Protein AF-A0A359EIB6-F1 (afdb_monomer)

Solvent-accessible surface area (backbone atoms only — not comparable to full-atom values): 4467 Å² total; per-residue (Å²): 131,67,64,70,61,26,54,51,43,28,50,49,54,48,40,54,21,32,51,74,21,74,59,34,43,55,48,14,28,53,49,46,67,66,55,70,77,68,60,97,84,52,52,69,49,50,52,52,18,52,54,48,45,36,57,49,31,68,75,39,38,90,46,59,57,71,59,60,28,59,76,62,78,49,53,75,78,71,61,110

Mean predicted aligned error: 5.01 Å

Sequence (80 aa):
MNKDRYDEYLKNYIREALIYGDKDIGQAANYLMSQRTPRFFAKQEQKEALRRAQKVFTSYQDRPLWFVLKCFDLTENDLK

Foldseek 3Di:
DPPVVLLVLLVVLQLVLCLQQVNQLLSSLVVLVPDDQDDPPDDPSNNVSSVVNNVVSVVCNVPHSVVVCVVSVHDVVSND

Structure (mmCIF, N/CA/C/O backbone):
data_AF-A0A359EIB6-F1
#
_entry.id   AF-A0A359EIB6-F1
#
loop_
_atom_site.group_PDB
_atom_site.id
_atom_site.type_symbol
_atom_site.label_atom_id
_atom_site.label_alt_id
_atom_site.label_comp_id
_atom_site.label_asym_id
_atom_site.label_entity_id
_atom_site.label_seq_id
_atom_site.pdbx_PDB_ins_code
_atom_site.Cartn_x
_atom_site.Cartn_y
_atom_site.Cartn_z
_atom_site.occupancy
_atom_site.B_iso_or_equiv
_atom_site.auth_seq_id
_atom_site.auth_comp_id
_atom_site.auth_asym_id
_atom_site.auth_atom_id
_atom_site.pdbx_PDB_model_num
ATOM 1 N N . MET A 1 1 ? 15.616 -9.886 -10.673 1.00 57.12 1 MET A N 1
ATOM 2 C CA . MET A 1 1 ? 14.725 -8.938 -9.976 1.00 57.12 1 MET A CA 1
ATOM 3 C C . MET A 1 1 ? 15.581 -8.149 -9.004 1.00 57.12 1 MET A C 1
ATOM 5 O O . MET A 1 1 ? 16.234 -8.768 -8.173 1.00 57.12 1 MET A O 1
ATOM 9 N N . ASN A 1 2 ? 15.679 -6.829 -9.168 1.00 72.06 2 ASN A N 1
ATOM 10 C CA . ASN A 1 2 ? 16.442 -6.004 -8.230 1.00 72.06 2 ASN A CA 1
ATOM 11 C C . ASN A 1 2 ? 15.576 -5.781 -6.977 1.00 72.06 2 ASN A C 1
ATOM 13 O O . ASN A 1 2 ? 14.569 -5.076 -7.048 1.00 72.06 2 ASN A O 1
ATOM 17 N N . LYS A 1 3 ? 15.923 -6.465 -5.880 1.00 71.31 3 LYS A N 1
ATOM 18 C CA . LYS A 1 3 ? 15.113 -6.540 -4.656 1.00 71.31 3 LYS A CA 1
ATOM 19 C C . LYS A 1 3 ? 14.886 -5.160 -4.035 1.00 71.31 3 LYS A C 1
ATOM 21 O O . LYS A 1 3 ? 13.751 -4.831 -3.710 1.00 71.31 3 LYS A O 1
ATOM 26 N N . ASP A 1 4 ? 15.924 -4.330 -4.020 1.00 79.81 4 ASP A N 1
ATOM 27 C CA . ASP A 1 4 ? 15.885 -2.997 -3.416 1.00 79.81 4 ASP A CA 1
ATOM 28 C C . ASP A 1 4 ? 14.886 -2.085 -4.137 1.00 79.81 4 ASP A C 1
ATOM 30 O O . ASP A 1 4 ? 14.088 -1.394 -3.511 1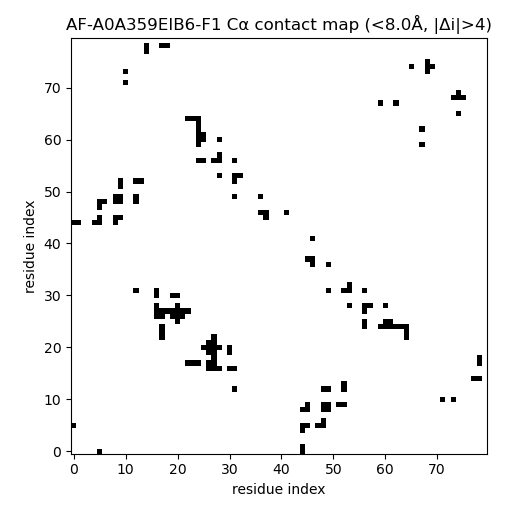.00 79.81 4 ASP A O 1
ATOM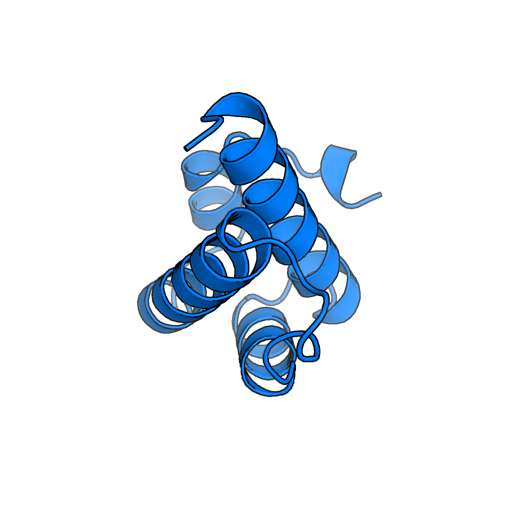 34 N N . ARG A 1 5 ? 14.848 -2.158 -5.475 1.00 83.69 5 ARG A N 1
ATOM 35 C CA . ARG A 1 5 ? 13.890 -1.390 -6.285 1.00 83.69 5 ARG A CA 1
ATOM 36 C C . ARG A 1 5 ? 12.451 -1.857 -6.104 1.00 83.69 5 ARG A C 1
ATOM 38 O O . ARG A 1 5 ? 11.538 -1.040 -6.131 1.00 83.69 5 ARG A O 1
ATOM 45 N N . TYR A 1 6 ? 12.233 -3.162 -5.972 1.00 86.75 6 TYR A N 1
ATOM 46 C CA . TYR A 1 6 ? 10.897 -3.701 -5.728 1.00 86.75 6 TYR A CA 1
ATOM 47 C C . TYR A 1 6 ? 10.356 -3.252 -4.365 1.00 86.75 6 TYR A C 1
ATOM 49 O O . TYR A 1 6 ? 9.221 -2.779 -4.297 1.00 86.75 6 TYR A O 1
ATOM 57 N N . ASP A 1 7 ? 11.171 -3.357 -3.313 1.00 86.88 7 ASP A N 1
ATOM 58 C CA . ASP A 1 7 ? 10.777 -2.961 -1.960 1.00 86.88 7 ASP A CA 1
ATOM 59 C C . ASP A 1 7 ? 10.507 -1.448 -1.887 1.00 86.88 7 ASP A C 1
ATOM 61 O O . ASP A 1 7 ? 9.525 -1.022 -1.276 1.00 86.88 7 ASP A O 1
ATOM 65 N N . GLU A 1 8 ? 11.300 -0.636 -2.594 1.00 88.38 8 GLU A N 1
ATOM 66 C CA . GLU A 1 8 ? 11.069 0.805 -2.739 1.00 88.38 8 GLU A CA 1
ATOM 67 C C . GLU A 1 8 ? 9.724 1.112 -3.421 1.00 88.38 8 GLU A C 1
ATOM 69 O O . GLU A 1 8 ? 8.923 1.888 -2.894 1.00 88.38 8 GLU A O 1
ATOM 74 N N . TYR A 1 9 ? 9.423 0.476 -4.561 1.00 89.00 9 TYR A N 1
ATOM 75 C CA . TYR A 1 9 ? 8.134 0.665 -5.236 1.00 89.00 9 TYR A CA 1
ATOM 76 C C . TYR A 1 9 ? 6.960 0.232 -4.359 1.00 89.00 9 TYR A C 1
ATOM 78 O O . TYR A 1 9 ? 5.942 0.921 -4.316 1.00 89.00 9 TYR A O 1
ATOM 86 N N . LEU A 1 10 ? 7.102 -0.882 -3.640 1.00 89.44 10 LEU A N 1
ATOM 87 C CA . LEU A 1 10 ? 6.074 -1.387 -2.742 1.00 89.44 10 LEU A CA 1
ATOM 88 C C . LEU A 1 10 ? 5.779 -0.382 -1.623 1.00 89.44 10 LEU A C 1
ATOM 90 O O . LEU A 1 10 ? 4.623 0.004 -1.457 1.00 89.44 10 LEU A O 1
ATOM 94 N N . LYS A 1 11 ? 6.809 0.092 -0.908 1.00 90.31 11 LYS A N 1
ATOM 95 C CA . LYS A 1 11 ? 6.650 1.105 0.149 1.00 90.31 11 LYS A CA 1
ATOM 96 C C . LYS A 1 11 ? 6.015 2.391 -0.391 1.00 90.31 11 LYS A C 1
ATOM 98 O O . LYS A 1 11 ? 5.138 2.949 0.265 1.00 90.31 11 LYS A O 1
ATOM 103 N N . ASN A 1 12 ? 6.394 2.824 -1.594 1.00 89.81 12 ASN A N 1
ATOM 104 C CA . ASN A 1 12 ? 5.829 4.022 -2.218 1.00 89.81 12 ASN A CA 1
ATOM 105 C C . ASN A 1 12 ? 4.331 3.883 -2.521 1.00 89.81 12 ASN A C 1
ATOM 107 O O . ASN A 1 12 ? 3.571 4.766 -2.136 1.00 89.81 12 ASN A O 1
ATOM 111 N N . TYR A 1 13 ? 3.887 2.771 -3.117 1.00 90.06 13 TYR A N 1
ATOM 112 C CA . TYR A 1 13 ? 2.455 2.546 -3.369 1.00 90.06 13 TYR A CA 1
ATOM 113 C C . TYR A 1 13 ? 1.632 2.530 -2.081 1.00 90.06 13 TYR A C 1
ATOM 115 O O . TYR A 1 13 ? 0.518 3.043 -2.041 1.00 90.06 13 TYR A O 1
ATOM 123 N N . ILE A 1 14 ? 2.184 1.945 -1.022 1.00 90.25 14 ILE A N 1
ATOM 124 C CA . ILE A 1 14 ? 1.524 1.846 0.281 1.00 90.25 14 ILE A CA 1
ATOM 125 C C . ILE A 1 14 ? 1.408 3.222 0.927 1.00 90.25 14 ILE A C 1
ATOM 127 O O . ILE A 1 14 ? 0.333 3.589 1.390 1.00 90.25 14 ILE A O 1
ATOM 131 N N . ARG A 1 15 ? 2.498 3.996 0.925 1.00 90.12 15 ARG A N 1
ATOM 132 C CA . ARG A 1 15 ? 2.513 5.372 1.425 1.00 90.12 15 ARG A CA 1
ATOM 133 C C . ARG A 1 15 ? 1.493 6.229 0.683 1.00 90.12 15 ARG A C 1
ATOM 135 O O . ARG A 1 15 ? 0.666 6.870 1.317 1.00 90.12 15 ARG A O 1
ATOM 142 N N . GLU A 1 16 ? 1.524 6.201 -0.646 1.00 90.06 16 GLU A N 1
ATOM 143 C CA . GLU A 1 16 ? 0.609 6.965 -1.495 1.00 90.06 16 GLU A CA 1
ATOM 144 C C . GLU A 1 16 ? -0.856 6.611 -1.210 1.00 90.06 16 GLU A C 1
ATOM 146 O O . GLU A 1 16 ? -1.688 7.498 -1.035 1.00 90.06 16 GLU A O 1
ATOM 151 N N . ALA A 1 17 ? -1.158 5.318 -1.080 1.00 90.25 17 ALA A N 1
ATOM 152 C CA . ALA A 1 17 ? -2.494 4.847 -0.752 1.00 90.25 17 ALA A CA 1
ATOM 153 C C . ALA A 1 17 ? -2.970 5.309 0.626 1.00 90.25 17 ALA A C 1
ATOM 155 O O . ALA A 1 17 ? -4.110 5.742 0.761 1.00 90.25 17 ALA A O 1
ATOM 156 N N . LEU A 1 18 ? -2.105 5.233 1.639 1.00 90.25 18 LEU A N 1
ATOM 157 C CA . LEU A 1 18 ? -2.425 5.666 2.999 1.00 90.25 18 LEU A CA 1
ATOM 158 C C . LEU A 1 18 ? -2.596 7.183 3.098 1.00 90.25 18 LEU A C 1
ATOM 160 O O . LEU A 1 18 ? -3.461 7.634 3.840 1.00 90.25 18 LEU A O 1
ATOM 164 N N . ILE A 1 19 ? -1.817 7.965 2.349 1.00 89.19 19 ILE A N 1
ATOM 165 C CA . ILE A 1 19 ? -1.990 9.421 2.268 1.00 89.19 19 ILE A CA 1
ATOM 166 C C . ILE A 1 19 ? -3.322 9.752 1.587 1.00 89.19 19 ILE A C 1
ATOM 168 O O . ILE A 1 19 ? -4.091 10.555 2.107 1.00 89.19 19 ILE A O 1
ATOM 172 N N . TYR A 1 20 ? -3.625 9.110 0.454 1.00 89.19 20 TYR A N 1
ATOM 173 C CA . TYR A 1 20 ? -4.875 9.349 -0.271 1.00 89.19 20 TYR A CA 1
ATOM 174 C C . TYR A 1 20 ? -6.108 8.918 0.532 1.00 89.19 20 TYR A C 1
ATOM 176 O O . TYR A 1 20 ? -7.132 9.595 0.521 1.00 89.19 20 TYR A O 1
ATOM 184 N N . GLY A 1 21 ? -6.004 7.794 1.239 1.00 85.94 21 GLY A N 1
ATOM 185 C CA . GLY A 1 21 ? -7.064 7.264 2.086 1.00 85.94 21 GLY A CA 1
ATOM 186 C C . GLY A 1 21 ? -7.226 7.977 3.427 1.00 85.94 21 GLY A C 1
ATOM 187 O O . GLY A 1 21 ? -7.937 7.452 4.271 1.00 85.94 21 GLY A O 1
ATOM 188 N N . ASP A 1 22 ? -6.552 9.108 3.662 1.00 87.31 22 ASP A N 1
ATOM 189 C CA . ASP A 1 22 ? -6.534 9.817 4.953 1.00 87.31 22 ASP A CA 1
ATOM 190 C C . ASP A 1 22 ? -6.254 8.880 6.142 1.00 87.31 22 ASP A C 1
ATOM 192 O O . ASP A 1 22 ? -6.901 8.903 7.187 1.00 87.31 22 ASP A O 1
ATOM 196 N N . LYS A 1 23 ? -5.279 7.983 5.948 1.00 84.25 23 LYS A N 1
ATOM 197 C CA . LYS A 1 23 ? -4.849 6.956 6.906 1.00 84.25 23 LYS A CA 1
ATOM 198 C C . LYS A 1 23 ? -5.912 5.898 7.245 1.00 84.25 23 LYS A C 1
ATOM 200 O O . LYS A 1 23 ? -5.654 5.034 8.087 1.00 84.25 23 LYS A O 1
ATOM 205 N N . ASP A 1 24 ? -7.052 5.901 6.559 1.00 88.56 24 ASP A N 1
ATOM 206 C CA . ASP A 1 24 ? -8.040 4.828 6.588 1.00 88.56 24 ASP A CA 1
ATOM 207 C C . ASP A 1 24 ? -7.626 3.697 5.634 1.00 88.56 24 ASP A C 1
ATOM 209 O O . ASP A 1 24 ? -7.372 3.901 4.442 1.00 88.56 24 ASP A O 1
ATOM 213 N N . ILE A 1 25 ? -7.547 2.472 6.161 1.00 88.31 25 ILE A N 1
ATOM 214 C CA . ILE A 1 25 ? -7.086 1.316 5.384 1.00 88.31 25 ILE A CA 1
ATOM 215 C C . ILE A 1 25 ? -8.104 0.913 4.314 1.00 88.31 25 ILE A C 1
ATOM 217 O O . ILE A 1 25 ? -7.704 0.490 3.229 1.00 88.31 25 ILE A O 1
ATOM 221 N N . GLY A 1 26 ? -9.402 1.077 4.577 1.00 88.06 26 GLY A N 1
ATOM 222 C CA . GLY A 1 26 ? -10.458 0.807 3.606 1.00 88.06 26 GLY A CA 1
ATOM 223 C C . GLY A 1 26 ? -10.384 1.752 2.412 1.00 88.06 26 GLY A C 1
ATOM 224 O O . GLY A 1 26 ? -10.405 1.303 1.264 1.00 88.06 26 GLY A O 1
ATOM 225 N N . GLN A 1 27 ? -10.213 3.050 2.663 1.00 89.00 27 GLN A N 1
ATOM 226 C CA . GLN A 1 27 ? -10.043 4.046 1.605 1.00 89.00 27 GLN A CA 1
ATOM 227 C C . GLN A 1 27 ? -8.735 3.846 0.833 1.00 89.00 27 GLN A C 1
ATOM 229 O O . GLN A 1 27 ? -8.732 3.884 -0.399 1.00 89.00 27 GLN A O 1
ATOM 234 N N . ALA A 1 28 ? -7.638 3.546 1.529 1.00 90.50 28 ALA A N 1
ATOM 235 C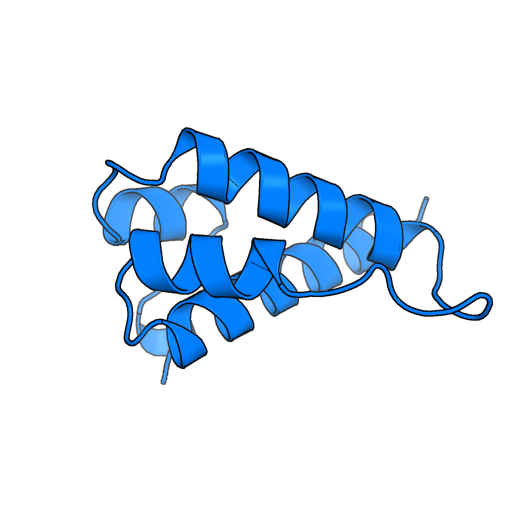 CA . ALA A 1 28 ? -6.360 3.222 0.901 1.00 90.50 28 ALA A CA 1
ATOM 236 C C . ALA A 1 28 ? -6.442 1.956 0.024 1.00 90.50 28 ALA A C 1
ATOM 238 O O . ALA A 1 28 ? -5.886 1.915 -1.078 1.00 90.50 28 ALA A O 1
ATOM 239 N N . ALA A 1 29 ? -7.181 0.932 0.465 1.00 89.00 29 ALA A N 1
ATOM 240 C CA . ALA A 1 29 ? -7.438 -0.271 -0.322 1.00 89.00 29 ALA A CA 1
ATOM 241 C C . ALA A 1 29 ? -8.252 0.051 -1.582 1.00 89.00 29 ALA A C 1
ATOM 243 O O . ALA A 1 29 ? -7.872 -0.364 -2.679 1.00 89.00 29 ALA A O 1
ATOM 244 N N . ASN A 1 30 ? -9.321 0.842 -1.452 1.00 89.62 30 ASN A N 1
ATOM 245 C CA . ASN A 1 30 ? -10.130 1.290 -2.587 1.00 89.62 30 ASN A CA 1
ATOM 246 C C . ASN A 1 30 ? -9.286 2.067 -3.607 1.00 89.62 30 ASN A C 1
ATOM 248 O O . ASN A 1 30 ? -9.369 1.800 -4.809 1.00 89.62 30 ASN A O 1
ATOM 252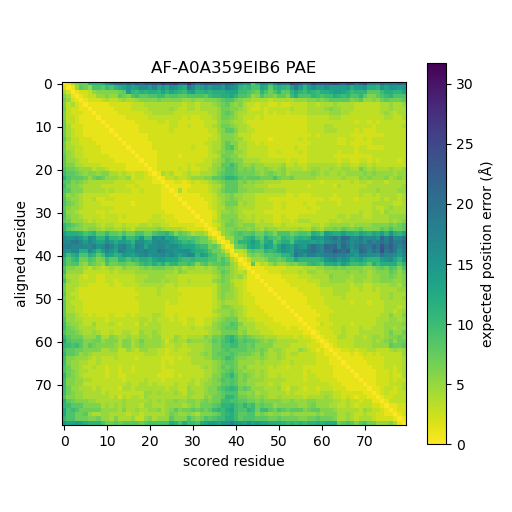 N N . TYR A 1 31 ? -8.416 2.964 -3.134 1.00 89.44 31 TYR A N 1
ATOM 253 C CA . TYR A 1 31 ? -7.466 3.681 -3.980 1.00 89.44 31 TYR A CA 1
ATOM 254 C C . TYR A 1 31 ? -6.557 2.719 -4.751 1.00 89.44 31 TYR A C 1
ATOM 256 O O . TYR A 1 31 ? -6.521 2.770 -5.981 1.00 89.44 31 TYR A O 1
ATOM 264 N N . LEU A 1 32 ? -5.884 1.788 -4.066 1.00 88.69 32 LEU A N 1
ATOM 265 C CA . LEU A 1 32 ? -4.985 0.819 -4.707 1.00 88.69 32 LEU A CA 1
ATOM 266 C C . LEU A 1 32 ? -5.692 -0.074 -5.723 1.00 88.69 32 LEU A C 1
ATOM 268 O O . LEU A 1 32 ? -5.110 -0.406 -6.756 1.00 88.69 32 LEU A O 1
ATOM 272 N N . MET A 1 33 ? -6.937 -0.462 -5.455 1.00 87.81 33 MET A N 1
ATOM 273 C CA . MET A 1 33 ? -7.735 -1.265 -6.383 1.00 87.81 33 MET A CA 1
ATOM 274 C C . MET A 1 33 ? -8.181 -0.460 -7.610 1.00 87.81 33 MET A C 1
ATOM 276 O O . MET A 1 33 ? -8.336 -1.030 -8.689 1.00 87.81 33 MET A O 1
ATOM 280 N N . SER A 1 34 ? -8.337 0.861 -7.474 1.00 87.12 34 SER A N 1
ATOM 281 C CA . SER A 1 34 ? -8.629 1.759 -8.599 1.00 87.12 34 SER A CA 1
ATOM 282 C C . SER A 1 34 ? -7.409 2.022 -9.494 1.00 87.12 34 SER A C 1
ATOM 284 O O . SER A 1 34 ? -7.564 2.339 -10.679 1.00 87.12 34 SER A O 1
ATOM 286 N N . GLN A 1 35 ? -6.193 1.844 -8.961 1.00 82.25 35 GLN A N 1
ATOM 287 C CA . GLN A 1 35 ? -4.957 2.004 -9.721 1.00 82.25 35 GLN A CA 1
ATOM 288 C C . GLN A 1 35 ? -4.845 0.920 -10.795 1.00 82.25 35 GLN A C 1
ATOM 290 O O . GLN A 1 35 ? -4.671 -0.272 -10.525 1.00 82.25 35 GLN A O 1
ATOM 295 N N . ARG A 1 36 ? -4.910 1.346 -12.060 1.00 71.56 36 ARG A N 1
ATOM 296 C CA . ARG A 1 36 ? -4.622 0.463 -13.193 1.00 71.56 36 ARG A CA 1
ATOM 297 C C . ARG A 1 36 ? -3.138 0.123 -13.189 1.00 71.56 36 ARG A C 1
ATOM 299 O O . ARG A 1 36 ? -2.296 0.975 -12.916 1.00 71.56 36 ARG A O 1
ATOM 306 N N . THR A 1 37 ? -2.812 -1.116 -13.552 1.00 64.69 37 THR A N 1
ATOM 307 C CA . THR A 1 37 ? -1.416 -1.536 -13.707 1.00 64.69 37 THR A CA 1
ATOM 308 C C . THR A 1 37 ? -0.709 -0.565 -14.659 1.00 64.69 37 THR A C 1
ATOM 310 O O . THR A 1 37 ? -1.240 -0.294 -15.742 1.00 64.69 37 THR A O 1
ATOM 313 N N . PRO A 1 38 ? 0.451 -0.002 -14.278 1.00 61.22 38 PRO A N 1
ATOM 314 C CA . PRO A 1 38 ? 1.091 1.026 -15.084 1.00 61.22 38 PRO A CA 1
ATOM 315 C C . PRO A 1 38 ? 1.426 0.471 -16.485 1.00 61.22 38 PRO A C 1
ATOM 317 O O . PRO A 1 38 ? 1.737 -0.717 -16.636 1.00 61.22 38 PRO A O 1
ATOM 320 N N . ARG A 1 39 ? 1.251 1.324 -17.514 1.00 61.00 39 ARG A N 1
ATOM 321 C CA . ARG A 1 39 ? 1.253 0.992 -18.962 1.00 61.00 39 ARG A CA 1
ATOM 322 C C . ARG A 1 39 ? 2.489 0.188 -19.396 1.00 61.00 39 ARG A C 1
ATOM 324 O O . ARG A 1 39 ? 3.456 0.080 -18.658 1.00 61.00 39 ARG A O 1
ATOM 331 N N . P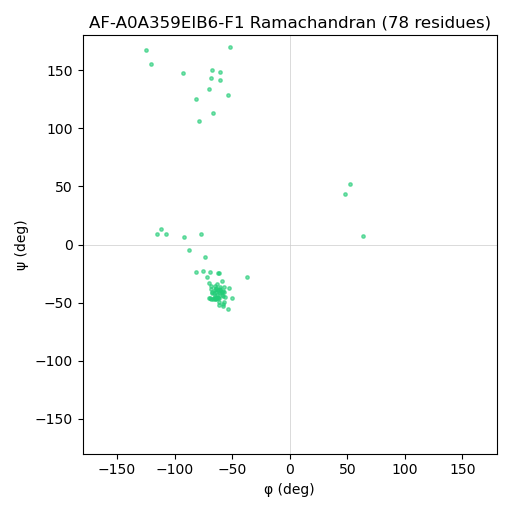HE A 1 40 ? 2.479 -0.330 -20.629 1.00 54.66 40 PHE A N 1
ATOM 332 C CA . PHE A 1 40 ? 3.498 -1.191 -21.263 1.00 54.66 40 PHE A CA 1
ATOM 333 C C . PHE A 1 40 ? 4.986 -0.900 -20.940 1.00 54.66 40 PHE A C 1
ATOM 335 O O . PHE A 1 40 ? 5.766 -1.846 -20.922 1.00 54.66 40 PHE A O 1
ATOM 342 N N . PHE A 1 41 ? 5.368 0.340 -20.607 1.00 60.66 41 PHE A N 1
ATOM 343 C CA . PHE A 1 41 ? 6.729 0.749 -20.217 1.00 60.66 41 PHE A CA 1
ATOM 344 C C . PHE A 1 41 ? 7.076 0.616 -18.724 1.00 60.66 41 PHE A C 1
ATOM 346 O O . PHE A 1 41 ? 8.213 0.873 -18.331 1.00 60.66 41 PHE A O 1
ATOM 353 N N . ALA A 1 42 ? 6.126 0.237 -17.875 1.00 70.69 42 ALA A N 1
ATOM 354 C CA . ALA A 1 42 ? 6.382 0.043 -16.458 1.00 70.69 42 ALA A CA 1
ATOM 355 C C . ALA A 1 42 ? 7.251 -1.192 -16.231 1.00 70.69 42 ALA A C 1
ATOM 357 O O . ALA A 1 42 ? 6.988 -2.267 -16.789 1.00 70.69 42 ALA A O 1
ATOM 358 N N . LYS A 1 43 ? 8.270 -1.030 -15.385 1.00 79.31 43 LYS A N 1
ATOM 359 C CA . LYS A 1 43 ? 9.200 -2.105 -15.040 1.00 79.31 43 LYS A CA 1
ATOM 360 C C . LYS A 1 43 ? 8.443 -3.259 -14.385 1.00 79.31 43 LYS A C 1
ATOM 362 O O . LYS A 1 43 ? 7.440 -3.047 -13.699 1.00 79.31 43 LYS A O 1
ATOM 367 N N . GLN A 1 44 ? 8.923 -4.483 -14.586 1.00 82.88 44 GLN A N 1
ATOM 368 C CA . GLN A 1 44 ? 8.289 -5.674 -14.021 1.00 82.88 44 GLN A CA 1
ATOM 369 C C . GLN A 1 44 ? 8.177 -5.575 -12.491 1.00 82.88 44 GLN A C 1
ATOM 371 O O . GLN A 1 44 ? 7.145 -5.935 -11.932 1.00 82.88 44 GLN A O 1
ATOM 376 N N . GLU A 1 45 ? 9.179 -4.985 -11.834 1.00 83.38 45 GLU A N 1
ATOM 377 C CA . GLU A 1 45 ? 9.187 -4.744 -10.391 1.00 83.38 45 GLU A CA 1
ATOM 378 C C . GLU A 1 45 ? 8.030 -3.849 -9.928 1.00 83.38 45 GLU A C 1
ATOM 380 O O . GLU A 1 45 ? 7.429 -4.132 -8.899 1.00 83.38 45 GLU A O 1
ATOM 385 N N . GLN A 1 46 ? 7.670 -2.812 -10.693 1.00 84.38 46 GLN A N 1
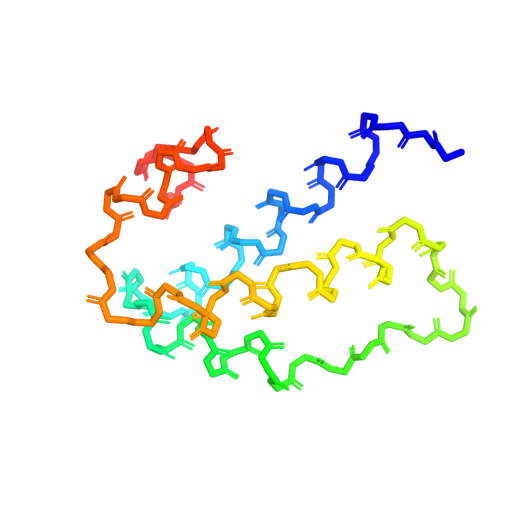ATOM 386 C CA . GLN A 1 46 ? 6.550 -1.922 -10.354 1.00 84.38 46 GLN A CA 1
ATOM 387 C C . GLN A 1 46 ? 5.209 -2.650 -10.439 1.00 84.38 46 GLN A C 1
ATOM 389 O O . GLN A 1 46 ? 4.353 -2.488 -9.573 1.00 84.38 46 G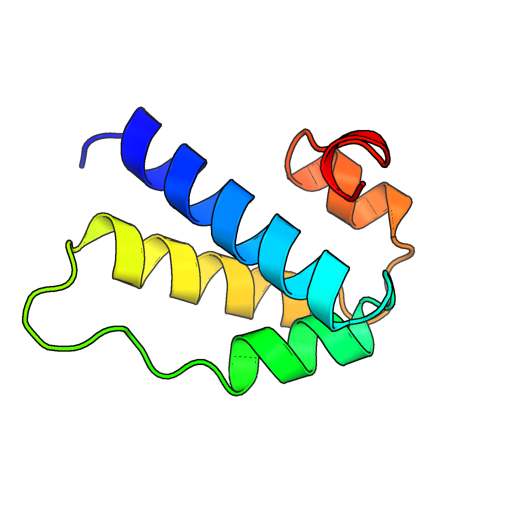LN A O 1
ATOM 394 N N . LYS A 1 47 ? 5.029 -3.477 -11.477 1.00 85.50 47 LYS A N 1
ATOM 395 C CA . LYS A 1 47 ? 3.795 -4.253 -11.670 1.00 85.50 47 LYS A CA 1
ATOM 396 C C . LYS A 1 47 ? 3.604 -5.269 -10.547 1.00 85.50 47 LYS A C 1
ATOM 398 O O . LYS A 1 47 ? 2.501 -5.391 -10.019 1.00 85.50 47 LYS A O 1
ATOM 403 N N . GLU A 1 48 ? 4.671 -5.970 -10.174 1.00 87.94 48 GLU A N 1
ATOM 404 C CA . GLU A 1 48 ? 4.649 -6.918 -9.058 1.00 87.94 48 GLU A CA 1
ATOM 405 C C . GLU A 1 48 ? 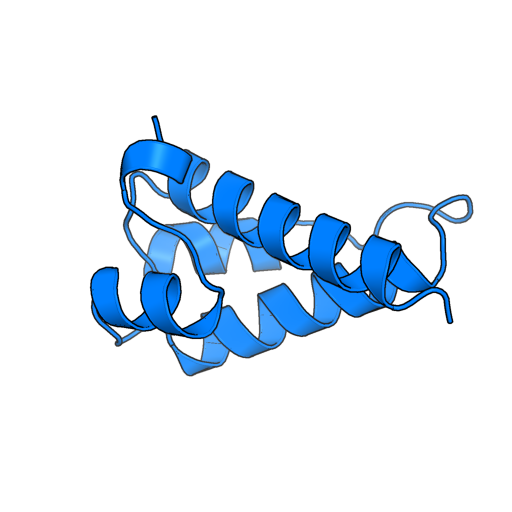4.450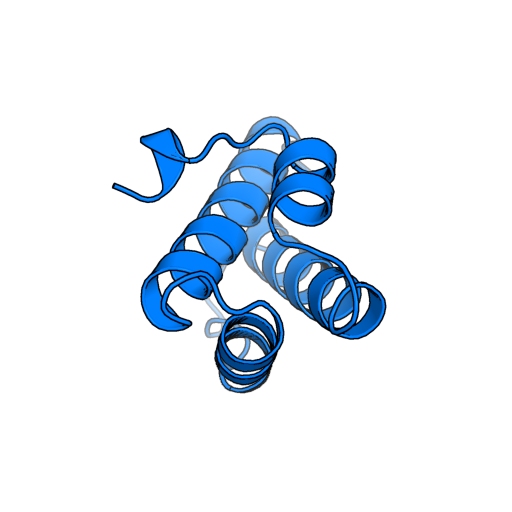 -6.209 -7.711 1.00 87.94 48 GLU A C 1
ATOM 407 O O . GLU A 1 48 ? 3.645 -6.663 -6.898 1.00 87.94 48 GLU A O 1
ATOM 412 N N . ALA A 1 49 ? 5.102 -5.063 -7.490 1.00 89.50 49 ALA A N 1
ATOM 413 C CA . ALA A 1 49 ? 4.934 -4.270 -6.273 1.00 89.50 49 ALA A CA 1
ATOM 414 C C . ALA A 1 49 ? 3.487 -3.783 -6.104 1.00 89.50 49 ALA A C 1
ATOM 416 O O . ALA A 1 49 ? 2.906 -3.955 -5.034 1.00 89.50 49 ALA A O 1
ATOM 417 N N . LEU A 1 50 ? 2.867 -3.260 -7.167 1.00 88.94 50 LEU A N 1
ATOM 418 C CA . LEU A 1 50 ? 1.467 -2.831 -7.133 1.00 88.94 50 LEU A CA 1
ATOM 419 C C . LEU A 1 50 ? 0.521 -4.004 -6.840 1.00 88.94 50 LEU A C 1
ATOM 421 O O . LEU A 1 50 ? -0.345 -3.894 -5.974 1.00 88.94 50 LEU A O 1
ATOM 425 N N . ARG A 1 51 ? 0.712 -5.155 -7.501 1.00 88.81 51 ARG A N 1
ATOM 426 C CA . ARG A 1 51 ? -0.078 -6.371 -7.226 1.00 88.81 51 ARG A CA 1
ATOM 427 C C . ARG A 1 51 ? 0.055 -6.821 -5.777 1.00 88.81 51 ARG A C 1
ATOM 429 O O . ARG A 1 51 ? -0.927 -7.236 -5.159 1.00 88.81 51 ARG A O 1
ATOM 436 N N . ARG A 1 52 ? 1.270 -6.756 -5.224 1.00 90.12 52 ARG A N 1
ATOM 437 C CA . ARG A 1 52 ? 1.510 -7.100 -3.824 1.00 90.12 52 ARG A CA 1
ATOM 438 C C . ARG A 1 52 ? 0.810 -6.116 -2.893 1.00 90.12 52 ARG A C 1
ATOM 440 O O . ARG A 1 52 ? 0.147 -6.581 -1.970 1.00 90.12 52 ARG A O 1
ATOM 447 N N . ALA A 1 53 ? 0.918 -4.813 -3.148 1.00 89.69 53 ALA A N 1
ATOM 448 C CA . ALA A 1 53 ? 0.244 -3.777 -2.371 1.00 89.69 53 ALA A CA 1
ATOM 449 C C . ALA A 1 53 ? -1.275 -4.001 -2.355 1.00 89.69 53 ALA A C 1
ATOM 451 O O . ALA A 1 53 ? -1.860 -4.093 -1.279 1.00 89.69 53 ALA A O 1
ATOM 452 N N . GLN A 1 54 ? -1.884 -4.214 -3.527 1.00 90.50 54 GLN A N 1
ATOM 453 C CA . GLN A 1 54 ? -3.309 -4.534 -3.669 1.00 90.50 54 GLN A CA 1
ATOM 454 C C . GLN A 1 54 ? -3.698 -5.739 -2.808 1.00 90.50 54 GLN A C 1
ATOM 456 O O . GLN A 1 54 ? -4.545 -5.623 -1.929 1.00 90.50 54 GLN A O 1
ATOM 461 N N . LYS A 1 55 ? -3.009 -6.877 -2.977 1.00 90.31 55 LYS A N 1
ATOM 462 C CA . LYS A 1 55 ? -3.291 -8.102 -2.212 1.00 90.31 55 LYS A CA 1
ATOM 463 C C . LYS A 1 55 ? -3.190 -7.889 -0.702 1.00 90.31 55 LYS A C 1
ATOM 465 O O . LYS A 1 55 ? -3.982 -8.454 0.054 1.00 90.31 55 LYS A O 1
ATOM 470 N N . VAL A 1 56 ? -2.190 -7.132 -0.257 1.00 88.44 56 VAL A N 1
ATOM 471 C CA . VAL A 1 56 ? -1.983 -6.884 1.168 1.00 88.44 56 VAL A CA 1
ATOM 472 C C . VAL A 1 56 ? -3.092 -5.999 1.734 1.00 88.44 56 VAL A C 1
ATOM 474 O O . VAL A 1 56 ? -3.667 -6.362 2.755 1.00 88.44 56 VAL A O 1
ATOM 477 N N . PHE A 1 57 ? -3.454 -4.912 1.057 1.00 87.56 57 PHE A N 1
ATOM 478 C CA . PHE A 1 57 ? -4.532 -4.030 1.511 1.00 87.56 57 PHE A CA 1
ATOM 479 C C . PHE A 1 57 ? -5.900 -4.711 1.511 1.00 87.56 57 PHE A C 1
ATOM 481 O O . PHE A 1 57 ? -6.655 -4.521 2.455 1.00 87.56 57 PHE A O 1
ATOM 488 N N . THR A 1 58 ? -6.186 -5.594 0.550 1.00 86.69 58 THR A N 1
ATOM 489 C CA . THR A 1 58 ? -7.400 -6.428 0.604 1.00 86.69 58 THR A CA 1
ATOM 490 C C . THR A 1 58 ? -7.396 -7.371 1.812 1.00 86.69 58 THR A C 1
ATOM 492 O O . THR A 1 58 ? -8.437 -7.646 2.392 1.00 86.69 58 THR A O 1
ATOM 495 N N . SER A 1 59 ? -6.223 -7.872 2.213 1.00 88.25 59 SER A N 1
ATOM 496 C CA . SER A 1 59 ? -6.093 -8.808 3.342 1.00 88.25 59 SER A CA 1
ATOM 497 C C . SER A 1 59 ? -6.088 -8.109 4.707 1.00 88.25 59 SER A C 1
ATOM 499 O O . SER A 1 59 ? -6.372 -8.739 5.725 1.00 88.25 59 SER A O 1
ATOM 501 N N . TYR A 1 60 ? -5.710 -6.831 4.744 1.00 86.81 60 TYR A N 1
ATOM 502 C CA . TYR A 1 60 ? -5.582 -6.031 5.962 1.00 86.81 60 TYR A CA 1
ATOM 503 C C . TYR A 1 60 ? -6.620 -4.917 6.070 1.00 86.81 60 TYR A C 1
ATOM 505 O O . TYR A 1 60 ? -6.481 -4.074 6.946 1.00 86.81 60 TYR A O 1
ATOM 513 N N . GLN A 1 61 ? -7.664 -4.934 5.243 1.00 83.12 61 GLN A N 1
ATOM 514 C CA . GLN A 1 61 ? -8.707 -3.909 5.220 1.00 83.12 61 GLN A CA 1
ATOM 515 C C . GLN A 1 61 ? -9.330 -3.647 6.602 1.00 83.12 61 GLN A C 1
ATOM 517 O O . GLN A 1 61 ? -9.552 -2.498 6.966 1.00 83.12 61 GLN A O 1
ATOM 522 N N . ASP A 1 62 ? -9.510 -4.704 7.397 1.00 86.00 62 ASP A N 1
ATOM 523 C CA . ASP A 1 62 ? -10.080 -4.634 8.751 1.00 86.00 62 ASP A CA 1
ATOM 524 C C . ASP A 1 62 ? -9.021 -4.466 9.856 1.00 86.00 62 ASP A C 1
ATOM 526 O O . ASP A 1 62 ? -9.309 -4.595 11.050 1.00 86.00 62 ASP A O 1
ATOM 530 N N . ARG A 1 63 ? -7.749 -4.267 9.490 1.00 87.81 63 ARG A N 1
ATOM 531 C CA . ARG A 1 63 ? -6.649 -4.126 10.449 1.00 87.81 63 ARG A CA 1
ATOM 532 C C . ARG A 1 63 ? -6.409 -2.655 10.779 1.00 87.81 63 ARG A C 1
ATOM 534 O O . ARG A 1 63 ? -6.543 -1.793 9.917 1.00 87.81 63 ARG A O 1
ATOM 541 N N . PRO A 1 64 ? -5.985 -2.356 12.017 1.00 89.00 64 PRO A N 1
ATOM 542 C CA . PRO A 1 64 ? -5.636 -0.995 12.393 1.00 89.00 64 PRO A CA 1
ATOM 543 C C . PRO A 1 64 ? -4.375 -0.518 11.656 1.00 89.00 64 PRO A C 1
ATOM 545 O O . PRO A 1 64 ? -3.463 -1.303 11.386 1.00 89.00 64 PRO A O 1
ATOM 548 N N . LEU A 1 65 ? -4.288 0.791 11.404 1.00 87.31 65 LEU A N 1
ATOM 549 C CA . LEU A 1 65 ? -3.199 1.435 10.657 1.00 87.31 65 LEU A CA 1
ATOM 550 C C . LEU A 1 65 ? -1.796 1.044 11.135 1.00 87.31 65 LEU A C 1
ATOM 552 O O . LEU A 1 65 ? -0.936 0.701 10.325 1.00 87.31 65 LEU A O 1
ATOM 556 N N . TRP A 1 66 ? -1.570 1.048 12.451 1.00 89.06 66 TRP A N 1
ATOM 557 C CA . TRP A 1 66 ? -0.267 0.724 13.038 1.00 89.06 66 TRP A CA 1
ATOM 558 C C . TRP A 1 66 ? 0.224 -0.681 12.656 1.00 89.06 66 TRP A C 1
ATOM 560 O O . TRP A 1 66 ? 1.428 -0.903 12.529 1.00 89.06 66 TRP A O 1
ATOM 570 N N . PHE A 1 67 ? -0.695 -1.634 12.453 1.00 89.94 67 PHE A N 1
ATOM 571 C CA . PHE A 1 67 ? -0.353 -2.997 12.053 1.00 89.94 67 PHE A CA 1
ATOM 572 C C . PHE A 1 67 ? 0.164 -3.014 10.615 1.00 89.94 67 PHE A C 1
ATOM 574 O O . PHE A 1 67 ? 1.214 -3.594 10.343 1.00 89.94 67 PHE A O 1
ATOM 581 N N . VAL A 1 68 ? -0.538 -2.323 9.712 1.00 87.75 68 VAL A N 1
ATOM 582 C CA . VAL A 1 68 ? -0.145 -2.200 8.302 1.00 87.75 68 VAL A CA 1
ATOM 583 C C . VAL A 1 68 ? 1.202 -1.486 8.186 1.00 87.75 68 VAL A C 1
ATOM 585 O O . VAL A 1 68 ? 2.097 -1.990 7.514 1.00 87.75 68 VAL A O 1
ATOM 588 N N . LEU A 1 69 ? 1.391 -0.379 8.908 1.00 88.56 69 LEU A N 1
ATOM 589 C CA . LEU A 1 69 ? 2.662 0.349 8.960 1.00 88.56 69 LEU A CA 1
ATOM 590 C C . LEU A 1 69 ? 3.826 -0.548 9.404 1.00 88.56 69 LEU A C 1
ATOM 592 O O . LEU A 1 69 ? 4.865 -0.594 8.744 1.00 88.56 69 LEU A O 1
ATOM 596 N N . LYS A 1 70 ? 3.624 -1.350 10.456 1.00 89.06 70 LYS A N 1
ATOM 597 C CA . LYS A 1 70 ? 4.633 -2.294 10.952 1.00 89.06 70 LYS A CA 1
ATOM 598 C C . LYS A 1 70 ? 4.975 -3.389 9.937 1.00 89.06 70 LYS A C 1
ATOM 600 O O . LYS A 1 70 ? 6.138 -3.766 9.829 1.00 89.06 70 LYS A O 1
ATOM 605 N N . CYS A 1 71 ? 3.998 -3.896 9.181 1.00 87.44 71 CYS A N 1
ATOM 606 C CA . CYS A 1 71 ? 4.233 -4.912 8.147 1.00 87.44 71 CYS A CA 1
ATOM 607 C C . CYS A 1 71 ? 5.153 -4.433 7.019 1.00 87.44 71 CYS A C 1
ATOM 609 O O . CYS A 1 71 ? 5.776 -5.261 6.355 1.00 87.44 71 CYS A O 1
ATOM 611 N N . PHE A 1 72 ? 5.226 -3.122 6.800 1.00 86.06 72 PHE A N 1
ATOM 612 C CA . PHE A 1 72 ? 5.991 -2.520 5.714 1.00 86.06 72 PHE A CA 1
ATOM 613 C C . PHE A 1 72 ? 7.153 -1.660 6.181 1.00 86.06 72 PHE A C 1
ATOM 615 O O . PHE A 1 72 ? 7.785 -1.011 5.347 1.00 86.06 72 PHE A O 1
ATOM 622 N N . ASP A 1 73 ? 7.459 -1.693 7.481 1.00 88.06 73 ASP A N 1
ATOM 623 C CA . ASP A 1 73 ? 8.543 -0.906 8.059 1.00 88.06 73 ASP A CA 1
ATOM 624 C C . ASP A 1 73 ? 8.392 0.578 7.670 1.00 88.06 73 ASP A C 1
ATOM 626 O O . ASP A 1 73 ? 9.264 1.192 7.049 1.00 88.06 73 ASP A O 1
ATOM 630 N N . LEU A 1 74 ? 7.186 1.088 7.940 1.00 86.75 74 LEU A N 1
ATOM 631 C CA . LEU A 1 74 ? 6.763 2.475 7.787 1.00 86.75 74 LEU A CA 1
ATOM 632 C C . LEU A 1 74 ? 6.318 3.014 9.150 1.00 86.75 74 LEU A C 1
ATOM 634 O O . LEU A 1 74 ? 5.881 2.270 10.030 1.00 86.75 74 LEU A O 1
ATOM 638 N N . THR A 1 75 ? 6.388 4.327 9.307 1.00 87.88 75 THR A N 1
ATOM 639 C CA . THR A 1 75 ? 5.949 5.057 10.497 1.00 87.88 75 THR A CA 1
ATOM 640 C C . THR A 1 75 ? 4.943 6.139 10.119 1.00 87.88 75 THR A C 1
ATOM 642 O O . THR A 1 75 ? 4.797 6.489 8.953 1.00 87.88 75 THR A O 1
ATOM 645 N N . GLU A 1 76 ? 4.249 6.730 11.092 1.00 82.69 76 GLU A N 1
ATOM 646 C CA . GLU A 1 76 ? 3.363 7.867 10.798 1.00 82.69 76 GLU A CA 1
ATOM 647 C C . GLU A 1 76 ? 4.107 9.080 10.223 1.00 82.69 76 GLU A C 1
ATOM 649 O O . GLU A 1 76 ? 3.505 9.883 9.516 1.00 82.69 76 GLU A O 1
ATOM 654 N N . ASN A 1 77 ? 5.410 9.217 10.497 1.00 84.25 77 ASN A N 1
ATOM 655 C CA . ASN A 1 77 ? 6.228 10.275 9.905 1.00 84.25 77 ASN A CA 1
ATOM 656 C C . ASN A 1 77 ? 6.445 10.065 8.403 1.00 84.25 77 ASN A C 1
ATOM 658 O O . ASN A 1 77 ? 6.665 11.038 7.695 1.00 84.25 77 ASN A O 1
ATOM 662 N N . ASP A 1 78 ? 6.334 8.827 7.917 1.00 81.44 78 ASP A N 1
ATOM 663 C CA . ASP A 1 78 ? 6.373 8.520 6.488 1.00 81.44 78 ASP A CA 1
ATOM 664 C C . ASP A 1 78 ? 5.089 8.924 5.756 1.00 81.44 78 ASP A C 1
ATOM 666 O O . ASP A 1 78 ? 5.062 8.863 4.530 1.00 81.44 78 ASP A O 1
ATOM 670 N N . LEU A 1 79 ? 4.027 9.282 6.486 1.00 79.12 79 LEU A N 1
ATOM 671 C CA . LEU A 1 79 ? 2.724 9.686 5.949 1.00 79.12 79 LEU A CA 1
ATOM 672 C C . LEU A 1 79 ? 2.457 11.198 6.093 1.00 79.12 79 LEU A C 1
ATOM 674 O O . LEU A 1 79 ? 1.315 11.622 5.920 1.00 79.12 79 LEU A O 1
ATOM 678 N N . LYS A 1 80 ? 3.464 11.985 6.488 1.00 71.56 80 LYS A N 1
ATOM 679 C CA . LYS A 1 80 ? 3.408 13.452 6.589 1.00 71.56 80 LYS A CA 1
ATOM 680 C C . LYS A 1 80 ? 4.000 14.088 5.340 1.00 71.56 80 LYS A C 1
ATOM 682 O O . LYS A 1 80 ? 3.467 15.144 4.945 1.00 71.56 80 LYS A O 1
#

pLDDT: mean 84.33, std 8.42, range [54.66, 90.5]

Secondary structure (DSSP, 8-state):
--HHHHHHHHHHHHHHHHHHTTT-HHHHHHHHHHSPPPPTTS-HHHHHHHHHHHHHHHHHTTS-HHHHHHHTT--GGGG-

Radius of gyration: 11.95 Å; Cα contacts (8 Å, |Δi|>4): 85; chains: 1; bounding box: 27×22×34 Å